Protein AF-A0A969Z4U7-F1 (afdb_monomer_lite)

Secondary structure (DSSP, 8-state):
-HHHHHHHHHHHHHHHHHHHHHHHHHHHHHHHHHHHHTTPPPSS-HHHHHHHHHHHHHHHHHHHHHHHHHHHHHHHH--SHHHHHHHHHHHHHHHHHHHHHHHHHHHHHHHHHHHHHHHHS---

Sequence (124 aa):
MKNKEIKLLNLQMIGNIVFIGTLIVSLILLYNKKLSLLKAKTFLNSKEKDLIYVSNQFIVFILALIFLYINYEKYKDYNNSKEKDLESLNLIASLLIFIATIITLYTASKEVEEGDFILQTPFI

Radius of gyration: 19.29 Å; chains: 1; bounding box: 38×23×65 Å

pLDDT: mean 87.98, std 13.79, range [38.09, 98.19]

Foldseek 3Di:
DVVVLVVLVVLVVVLVVVVVVLVVLVVLLVVQVVCVVVVHDGPDDPVRSLVSQLVSLVSQLVSLVSQLVSLVVQLVVDPDPVSNVVSVVSNVVSVVSNVVSVVSSVVSVVVSVVVVVVVPDDDD

Structure (mmCIF, N/CA/C/O backbone):
data_AF-A0A969Z4U7-F1
#
_entry.id   AF-A0A969Z4U7-F1
#
loop_
_atom_site.group_PDB
_atom_site.id
_atom_site.type_symbol
_atom_site.label_atom_id
_atom_site.label_alt_id
_atom_site.label_comp_id
_atom_site.label_asym_id
_atom_site.label_entity_id
_atom_site.label_seq_id
_atom_site.pdbx_PDB_ins_code
_atom_site.Cartn_x
_atom_site.Cartn_y
_atom_site.Cartn_z
_atom_site.occupancy
_atom_site.B_iso_or_equiv
_atom_site.auth_seq_id
_atom_site.auth_comp_id
_atom_site.auth_asym_id
_atom_site.auth_atom_id
_atom_site.pdbx_PDB_model_num
ATOM 1 N N . MET A 1 1 ? 13.968 -11.096 -23.269 1.00 62.59 1 MET A N 1
ATOM 2 C CA . MET A 1 1 ? 13.132 -9.876 -23.240 1.00 62.59 1 MET A CA 1
ATOM 3 C C . MET A 1 1 ? 11.664 -10.230 -23.003 1.00 62.59 1 MET A C 1
ATOM 5 O O . MET A 1 1 ? 11.236 -10.065 -21.872 1.00 62.59 1 MET A O 1
ATOM 9 N N . LYS A 1 2 ? 10.948 -10.878 -23.940 1.00 72.69 2 LYS A N 1
ATOM 10 C CA . LYS A 1 2 ? 9.518 -11.248 -23.767 1.00 72.69 2 LYS A CA 1
ATOM 11 C C . LYS A 1 2 ? 9.176 -12.023 -22.478 1.00 72.69 2 LYS A C 1
ATOM 13 O O . LYS A 1 2 ? 8.213 -11.700 -21.798 1.00 72.69 2 LYS A O 1
ATOM 18 N N . ASN A 1 3 ? 10.003 -12.993 -22.076 1.00 84.25 3 ASN A N 1
ATOM 19 C CA . ASN A 1 3 ? 9.747 -13.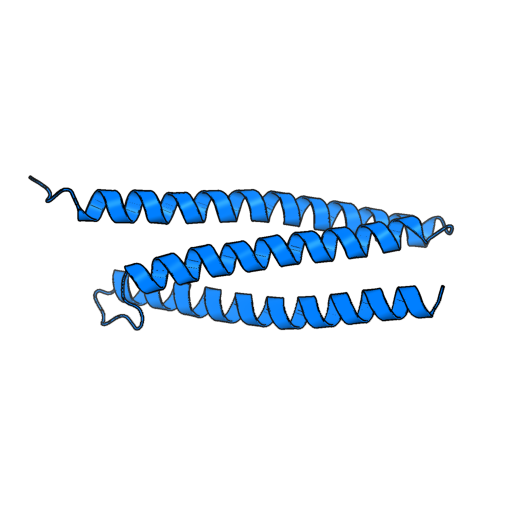776 -20.854 1.00 84.25 3 ASN A CA 1
ATOM 20 C C . ASN A 1 3 ? 9.875 -12.963 -19.553 1.00 84.25 3 ASN A C 1
ATOM 22 O O . ASN A 1 3 ? 9.297 -13.350 -18.542 1.00 84.25 3 ASN A O 1
ATOM 26 N N . LYS A 1 4 ? 10.653 -11.873 -19.549 1.00 88.19 4 LYS A N 1
ATOM 27 C CA . LYS A 1 4 ? 10.804 -10.992 -18.381 1.00 88.19 4 LYS A CA 1
ATOM 28 C C . LYS A 1 4 ? 9.580 -10.089 -18.251 1.00 88.19 4 LYS A C 1
ATOM 30 O O . LYS A 1 4 ? 9.002 -10.000 -17.178 1.00 88.19 4 LYS A O 1
ATOM 35 N N . GLU A 1 5 ? 9.146 -9.513 -19.363 1.00 86.88 5 GLU A N 1
ATOM 36 C CA . GLU A 1 5 ? 7.953 -8.672 -19.441 1.00 86.88 5 GLU A CA 1
ATOM 37 C C . GLU A 1 5 ? 6.690 -9.425 -18.996 1.00 86.88 5 GLU A C 1
ATOM 39 O O . GLU A 1 5 ? 5.972 -8.962 -18.113 1.00 86.88 5 GLU A O 1
ATOM 44 N N . ILE A 1 6 ? 6.487 -10.653 -19.494 1.00 92.12 6 ILE A N 1
ATOM 45 C CA . ILE A 1 6 ? 5.373 -11.517 -19.065 1.00 92.12 6 ILE A CA 1
ATOM 46 C C . ILE A 1 6 ? 5.441 -11.809 -17.558 1.00 92.12 6 ILE A C 1
ATOM 48 O O . ILE A 1 6 ? 4.417 -11.798 -16.880 1.00 92.12 6 ILE A O 1
ATOM 52 N N . LYS A 1 7 ? 6.638 -12.037 -17.000 1.00 94.06 7 LYS A N 1
ATOM 53 C CA . LYS A 1 7 ? 6.802 -12.250 -15.552 1.00 94.06 7 LYS A CA 1
ATOM 54 C C . LYS A 1 7 ? 6.417 -11.013 -14.741 1.00 94.06 7 LYS A C 1
ATOM 56 O O . LYS A 1 7 ? 5.745 -11.163 -13.725 1.00 94.06 7 LYS A O 1
ATOM 61 N N . LEU A 1 8 ? 6.814 -9.819 -15.182 1.00 93.38 8 LEU A N 1
ATOM 62 C CA . LEU A 1 8 ? 6.446 -8.564 -14.520 1.00 93.38 8 LEU A CA 1
ATOM 63 C C . LEU A 1 8 ? 4.933 -8.326 -14.575 1.00 93.38 8 LEU A C 1
ATOM 65 O O . LEU A 1 8 ? 4.346 -7.945 -13.566 1.00 93.38 8 LEU A O 1
ATOM 69 N N . LEU A 1 9 ? 4.293 -8.616 -15.713 1.00 93.81 9 LEU A N 1
ATOM 70 C CA . LEU A 1 9 ? 2.837 -8.538 -15.850 1.00 93.81 9 LEU A CA 1
ATOM 71 C C . LEU A 1 9 ? 2.124 -9.532 -14.929 1.00 93.81 9 LEU A C 1
ATOM 73 O O . LEU A 1 9 ? 1.203 -9.143 -14.217 1.00 93.81 9 LEU A O 1
ATOM 77 N N . ASN A 1 10 ? 2.583 -10.784 -14.863 1.00 96.19 10 ASN A N 1
ATOM 78 C CA . ASN A 1 10 ? 2.016 -11.780 -13.951 1.00 96.19 10 ASN A CA 1
ATOM 79 C C . ASN A 1 10 ? 2.164 -11.358 -12.482 1.00 96.19 10 ASN A C 1
ATOM 81 O O . ASN A 1 10 ? 1.222 -11.497 -11.702 1.00 96.19 10 ASN A O 1
ATOM 85 N N . LEU A 1 11 ? 3.321 -10.805 -12.104 1.00 96.56 11 LEU A N 1
ATOM 86 C CA . LEU A 1 11 ? 3.546 -10.286 -10.755 1.00 96.56 11 LEU A CA 1
ATOM 87 C C . LEU A 1 11 ? 2.615 -9.104 -10.450 1.00 96.56 11 LEU A C 1
ATOM 89 O O . LEU A 1 11 ? 2.037 -9.045 -9.367 1.00 96.56 11 LEU A O 1
ATOM 93 N N . GLN A 1 12 ? 2.411 -8.207 -11.418 1.00 95.88 12 GLN A N 1
ATOM 94 C CA . GLN A 1 12 ? 1.469 -7.095 -11.300 1.00 95.88 12 GLN A CA 1
ATOM 95 C C . GLN A 1 12 ? 0.023 -7.587 -11.142 1.00 95.88 12 GLN A C 1
ATOM 97 O O . GLN A 1 12 ? -0.710 -7.069 -10.304 1.00 95.88 12 GLN A O 1
ATOM 102 N N . MET A 1 13 ? -0.385 -8.609 -11.902 1.00 97.38 13 MET A N 1
ATOM 103 C CA . MET A 1 13 ? -1.715 -9.215 -11.792 1.00 97.38 13 MET A CA 1
ATOM 104 C C . MET A 1 13 ? -1.948 -9.820 -10.407 1.00 97.38 13 MET A C 1
ATOM 106 O O . MET A 1 13 ? -2.971 -9.539 -9.787 1.00 97.38 13 MET A O 1
ATOM 110 N N . ILE A 1 14 ? -0.989 -10.601 -9.899 1.00 97.50 14 ILE A N 1
ATOM 111 C CA . ILE A 1 14 ? -1.060 -11.165 -8.545 1.00 97.50 14 ILE A CA 1
ATOM 112 C C . ILE A 1 14 ? -1.139 -10.034 -7.515 1.00 97.50 14 ILE A C 1
ATOM 114 O O . ILE A 1 14 ? -2.027 -10.052 -6.666 1.00 97.50 14 ILE A O 1
ATOM 118 N N . GLY A 1 15 ? -0.276 -9.019 -7.628 1.00 97.19 15 GLY A N 1
ATOM 119 C CA . GLY A 1 15 ? -0.287 -7.853 -6.745 1.00 97.19 15 GLY A CA 1
ATOM 120 C C . GLY A 1 15 ? -1.641 -7.138 -6.719 1.00 97.19 15 GLY A C 1
ATOM 121 O O . GLY A 1 15 ? -2.141 -6.822 -5.645 1.00 97.19 15 GLY A O 1
ATOM 122 N N . ASN A 1 16 ? -2.286 -6.959 -7.875 1.00 97.38 16 ASN A N 1
ATOM 123 C CA . ASN A 1 16 ? -3.618 -6.354 -7.966 1.00 97.38 16 ASN A CA 1
ATOM 124 C C . ASN A 1 16 ? -4.703 -7.199 -7.282 1.00 97.38 16 ASN A C 1
ATOM 126 O O . ASN A 1 16 ? -5.566 -6.650 -6.601 1.00 97.38 16 ASN A O 1
ATOM 130 N N . ILE A 1 17 ? -4.659 -8.527 -7.428 1.00 98.00 17 ILE A N 1
ATOM 131 C CA . ILE A 1 17 ? -5.599 -9.430 -6.746 1.00 98.00 17 ILE A CA 1
ATOM 132 C C . ILE A 1 17 ? -5.434 -9.317 -5.226 1.00 98.00 17 ILE A C 1
ATOM 134 O O . ILE A 1 17 ? -6.424 -9.171 -4.506 1.00 98.00 17 ILE A O 1
ATOM 138 N N . VAL A 1 18 ? -4.191 -9.326 -4.732 1.00 97.69 18 VAL A N 1
ATOM 139 C CA . VAL A 1 18 ? -3.918 -9.141 -3.300 1.00 97.69 18 VAL A CA 1
ATOM 140 C C . VAL A 1 18 ? -4.367 -7.754 -2.835 1.00 97.69 18 VAL A C 1
ATOM 142 O O . VAL A 1 18 ? -4.994 -7.647 -1.784 1.00 97.69 18 VAL A O 1
ATOM 145 N N . PHE A 1 19 ? -4.135 -6.705 -3.630 1.00 96.31 19 PHE A N 1
ATOM 146 C CA . PHE A 1 19 ? -4.583 -5.348 -3.315 1.00 96.31 19 PHE A CA 1
ATOM 147 C C . PHE A 1 19 ? -6.106 -5.270 -3.144 1.00 96.31 19 PHE A C 1
ATOM 149 O O . PHE A 1 19 ? -6.581 -4.714 -2.156 1.00 96.31 19 PHE A O 1
ATOM 156 N N . ILE A 1 20 ? -6.885 -5.905 -4.025 1.00 98.00 20 ILE A N 1
ATOM 157 C CA . ILE A 1 20 ? -8.346 -6.011 -3.862 1.00 98.00 20 ILE A CA 1
ATOM 158 C C . ILE A 1 20 ? -8.702 -6.684 -2.528 1.00 98.00 20 ILE A C 1
ATOM 160 O O . ILE A 1 20 ? -9.578 -6.199 -1.812 1.00 98.00 20 ILE A O 1
ATOM 164 N N . GLY A 1 21 ? -7.988 -7.746 -2.146 1.00 97.75 21 GLY A N 1
ATOM 165 C CA . GLY A 1 21 ? -8.135 -8.374 -0.829 1.00 97.75 21 GLY A CA 1
ATOM 166 C C . GLY A 1 21 ? -7.899 -7.392 0.325 1.00 97.75 21 GLY A C 1
ATOM 167 O O . GLY A 1 21 ? -8.729 -7.296 1.230 1.00 97.75 21 GLY A O 1
ATOM 168 N N . THR A 1 22 ? -6.824 -6.600 0.267 1.00 96.69 22 THR A N 1
ATOM 169 C CA . THR A 1 22 ? -6.530 -5.581 1.296 1.00 96.69 22 THR A CA 1
ATOM 170 C C . THR A 1 22 ? -7.591 -4.481 1.369 1.00 96.69 22 THR A C 1
ATOM 172 O O . THR A 1 22 ? -7.911 -4.000 2.457 1.00 96.69 22 THR A O 1
ATOM 175 N N . LEU A 1 23 ? -8.196 -4.104 0.236 1.00 96.69 23 LEU A N 1
ATOM 176 C CA . LEU A 1 23 ? -9.303 -3.146 0.206 1.00 96.69 23 LEU A CA 1
ATOM 177 C C . LEU A 1 23 ? -10.536 -3.696 0.927 1.00 96.69 23 LEU A C 1
ATOM 179 O O . LEU A 1 23 ? -11.157 -2.977 1.710 1.00 96.69 23 LEU A O 1
ATOM 183 N N . ILE A 1 24 ? -10.864 -4.973 0.720 1.00 97.81 24 ILE A N 1
ATOM 184 C CA . ILE A 1 24 ? -11.977 -5.633 1.414 1.00 97.81 24 ILE A CA 1
ATOM 185 C C . ILE A 1 24 ? -11.729 -5.650 2.928 1.00 97.81 24 ILE A C 1
ATOM 187 O O . ILE A 1 24 ? -12.613 -5.269 3.695 1.00 97.81 24 ILE A O 1
ATOM 191 N N . VAL A 1 25 ? -10.521 -6.019 3.369 1.00 95.75 25 VAL A N 1
ATOM 192 C CA . VAL A 1 25 ? -10.150 -6.001 4.796 1.00 95.75 25 VAL A CA 1
ATOM 193 C C . VAL A 1 25 ? -10.267 -4.589 5.379 1.00 95.75 25 VAL A C 1
ATOM 195 O O . VAL A 1 25 ? -10.866 -4.412 6.441 1.00 95.75 25 VAL A O 1
ATOM 198 N N . SER A 1 26 ? -9.779 -3.569 4.668 1.00 93.50 26 SER A N 1
ATOM 199 C CA . SER A 1 26 ? -9.914 -2.164 5.075 1.00 93.50 26 SER A CA 1
ATOM 200 C C . SER A 1 26 ? -11.376 -1.742 5.251 1.00 93.50 26 SER A C 1
ATOM 202 O O . SER A 1 26 ? -11.708 -1.069 6.227 1.00 93.50 26 SER A O 1
ATOM 204 N N . LEU A 1 27 ? -12.270 -2.160 4.348 1.00 95.25 27 LEU A N 1
ATOM 205 C CA . LEU A 1 27 ? -13.703 -1.870 4.454 1.00 95.25 27 LEU A CA 1
ATOM 206 C C . LEU A 1 27 ? -14.343 -2.553 5.668 1.00 95.25 27 LEU A C 1
ATOM 208 O O . LEU A 1 27 ? -15.152 -1.932 6.360 1.00 95.25 27 LEU A O 1
ATOM 212 N N . ILE A 1 28 ? -13.959 -3.799 5.964 1.00 94.44 28 ILE A N 1
ATOM 213 C CA . ILE A 1 28 ? -14.432 -4.524 7.152 1.00 94.44 28 ILE A CA 1
ATOM 214 C C . ILE A 1 28 ? -13.985 -3.803 8.430 1.00 94.44 28 ILE A C 1
ATOM 216 O O . ILE A 1 28 ? -14.809 -3.567 9.316 1.00 94.44 28 ILE A O 1
ATOM 220 N N . LEU A 1 29 ? -12.713 -3.399 8.517 1.00 92.38 29 LEU A N 1
ATOM 221 C CA . LEU A 1 29 ? -12.186 -2.641 9.657 1.00 92.38 29 LEU A CA 1
ATOM 222 C C . LEU A 1 29 ? -12.911 -1.301 9.832 1.00 92.38 29 LEU A C 1
ATOM 224 O O . LEU A 1 29 ? -13.296 -0.947 10.949 1.00 92.38 29 LEU A O 1
ATOM 228 N N . LEU A 1 30 ? -13.156 -0.584 8.733 1.00 92.56 30 LEU A N 1
ATOM 229 C CA . LEU A 1 30 ? -13.888 0.681 8.744 1.00 92.56 30 LEU A CA 1
ATOM 230 C C . LEU A 1 30 ? -15.329 0.496 9.237 1.00 92.56 30 LEU A C 1
ATOM 232 O O . LEU A 1 30 ? -15.812 1.271 10.066 1.00 92.56 30 LEU A O 1
ATOM 236 N N . TYR A 1 31 ? -16.009 -0.554 8.777 1.00 93.06 31 TYR A N 1
ATOM 237 C CA . TYR A 1 31 ? -17.356 -0.877 9.236 1.00 93.06 31 TYR A CA 1
ATOM 238 C C . TYR A 1 31 ? -17.378 -1.278 10.717 1.00 93.06 31 TYR A C 1
ATOM 240 O O . TYR A 1 31 ? -18.247 -0.832 11.465 1.00 93.06 31 TYR A O 1
ATOM 248 N N . ASN A 1 32 ? -16.383 -2.040 11.178 1.00 91.25 32 ASN A N 1
ATOM 249 C CA . ASN A 1 32 ? -16.243 -2.388 12.589 1.00 91.25 32 ASN A CA 1
ATOM 250 C C . ASN A 1 32 ? -16.029 -1.138 13.467 1.00 91.25 32 ASN A C 1
ATOM 252 O O . ASN A 1 32 ? -16.677 -1.008 14.505 1.00 91.25 32 ASN A O 1
ATOM 256 N N . LYS A 1 33 ? -15.203 -0.177 13.016 1.00 88.12 33 LYS A N 1
ATOM 257 C CA . LYS A 1 33 ? -15.005 1.130 13.679 1.00 88.12 33 LYS A CA 1
ATOM 258 C C . LYS A 1 33 ? -16.300 1.951 13.719 1.00 88.12 33 LYS A C 1
ATOM 260 O O . LYS A 1 33 ? -16.603 2.589 14.723 1.00 88.12 33 LYS A O 1
ATOM 265 N N . LYS A 1 34 ? -17.122 1.897 12.666 1.00 91.75 34 LYS A N 1
ATOM 266 C CA . LYS A 1 34 ? -18.459 2.512 12.674 1.00 91.75 34 LYS A CA 1
ATOM 267 C C . LYS A 1 34 ? -19.366 1.888 13.742 1.00 91.75 34 LYS A C 1
ATOM 269 O O . LYS A 1 34 ? -20.025 2.624 14.471 1.00 91.75 34 LYS A O 1
ATOM 274 N N . LEU A 1 35 ? -19.398 0.559 13.862 1.00 90.50 35 LEU A N 1
ATOM 275 C CA . LEU A 1 35 ? -20.219 -0.122 14.872 1.00 90.50 35 LEU A CA 1
ATOM 276 C C . LEU A 1 35 ? -19.787 0.215 16.301 1.00 90.50 35 LEU A C 1
ATOM 278 O O . LEU A 1 35 ? -20.654 0.463 17.140 1.00 90.50 35 LEU A O 1
ATOM 282 N N . SER A 1 36 ? -18.478 0.302 16.566 1.00 87.62 36 SER A N 1
ATOM 283 C CA . SER A 1 36 ? -17.985 0.693 17.892 1.00 87.62 36 SER A CA 1
ATOM 284 C C . SER A 1 36 ? -18.421 2.110 18.271 1.00 87.62 36 SER A C 1
ATOM 286 O O . SER A 1 36 ? -18.831 2.337 19.406 1.00 87.62 36 SER A O 1
ATOM 288 N N . LEU A 1 37 ? -18.410 3.054 17.321 1.00 88.75 37 LEU A N 1
ATOM 289 C CA . LEU A 1 37 ? -18.889 4.426 17.548 1.00 88.75 37 LEU A CA 1
ATOM 290 C C . LEU A 1 37 ? -20.400 4.491 17.810 1.00 88.75 37 LEU A C 1
ATOM 292 O O . LEU A 1 37 ? -20.858 5.330 18.581 1.00 88.75 37 LEU A O 1
ATOM 296 N N . LEU A 1 38 ? -21.172 3.580 17.217 1.00 91.50 38 LEU A N 1
ATOM 297 C CA . LEU A 1 38 ? -22.611 3.443 17.456 1.00 91.50 38 LEU A CA 1
ATOM 298 C C . LEU A 1 38 ? -22.945 2.654 18.735 1.00 91.50 38 LEU A C 1
ATOM 300 O O . LEU A 1 38 ? -24.122 2.420 19.002 1.00 91.50 38 LEU A O 1
ATOM 304 N N . LYS A 1 39 ? -21.938 2.226 19.516 1.00 87.19 39 LYS A N 1
ATOM 305 C CA . LYS A 1 39 ? -22.091 1.331 20.682 1.00 87.19 39 LYS A CA 1
ATOM 306 C C . LYS A 1 39 ? -22.841 0.030 20.347 1.00 87.19 39 LYS A C 1
ATOM 308 O O . LYS A 1 39 ? -23.480 -0.569 21.210 1.00 87.19 39 LYS A O 1
ATOM 313 N N . ALA A 1 40 ? -22.771 -0.403 19.089 1.00 87.25 40 ALA A N 1
ATOM 314 C CA . ALA A 1 40 ? -23.339 -1.658 18.621 1.00 87.25 40 ALA A CA 1
ATOM 315 C C . ALA A 1 40 ? -22.332 -2.805 18.797 1.00 87.25 40 ALA A C 1
ATOM 317 O O . ALA A 1 40 ? -21.127 -2.582 18.932 1.00 87.25 40 ALA A O 1
ATOM 318 N N . LYS A 1 41 ? -22.818 -4.052 18.765 1.00 86.88 41 LYS A N 1
ATOM 319 C CA . LYS A 1 41 ? -21.955 -5.239 18.830 1.00 86.88 41 LYS A CA 1
ATOM 320 C C . LYS A 1 41 ? -21.002 -5.263 17.627 1.00 86.88 41 LYS A C 1
ATOM 322 O O . LYS A 1 41 ? -21.460 -5.296 16.486 1.00 86.88 41 LYS A O 1
ATOM 327 N N . THR A 1 42 ? -19.697 -5.256 17.886 1.00 87.12 42 THR A N 1
ATOM 328 C CA . THR A 1 42 ? -18.647 -5.366 16.863 1.00 87.12 42 THR A CA 1
ATOM 329 C C . THR A 1 42 ? -18.431 -6.821 16.444 1.00 87.12 42 THR A C 1
ATOM 331 O O . THR A 1 42 ? -18.755 -7.748 17.190 1.00 87.12 42 THR A O 1
ATOM 334 N N . PHE A 1 43 ? -17.886 -7.029 15.243 1.00 83.50 43 PHE A N 1
ATOM 335 C CA . PHE A 1 43 ? -17.511 -8.367 14.763 1.00 83.50 43 PHE A CA 1
ATOM 336 C C . PHE A 1 43 ? -16.138 -8.792 15.271 1.00 83.50 43 PHE A C 1
ATOM 338 O O . PHE A 1 43 ? -15.913 -9.974 15.495 1.00 83.50 43 PHE A O 1
ATOM 345 N N . LEU A 1 44 ? -15.238 -7.821 15.437 1.00 85.12 44 LEU A N 1
ATOM 346 C CA . LEU A 1 44 ? -13.884 -8.025 15.938 1.00 85.12 44 LEU A CA 1
ATOM 347 C C . LEU A 1 44 ? -13.778 -7.496 17.367 1.00 85.12 44 LEU A C 1
ATOM 349 O O . LEU A 1 44 ? -14.340 -6.435 17.682 1.00 85.12 44 LEU A O 1
ATOM 353 N N . ASN A 1 45 ? -13.031 -8.206 18.214 1.00 84.94 45 ASN A N 1
ATOM 354 C CA . ASN A 1 45 ? -12.578 -7.651 19.488 1.00 84.94 45 ASN A CA 1
ATOM 355 C C . ASN A 1 45 ? -11.416 -6.656 19.263 1.00 84.94 45 ASN A C 1
ATOM 357 O O . ASN A 1 45 ? -10.906 -6.526 18.148 1.00 84.94 45 ASN A O 1
ATOM 361 N N . SER A 1 46 ? -11.026 -5.899 20.296 1.00 80.94 46 SER A N 1
ATOM 362 C CA . SER A 1 46 ? -10.017 -4.835 20.161 1.00 80.94 46 SER A CA 1
ATOM 363 C C . SER A 1 46 ? -8.672 -5.363 19.657 1.00 80.94 46 SER A C 1
ATOM 365 O O . SER A 1 46 ? -8.182 -4.883 18.639 1.00 80.94 46 SER A O 1
ATOM 367 N N . LYS A 1 47 ? -8.147 -6.415 20.296 1.00 82.25 47 LYS A N 1
ATOM 368 C CA . LYS A 1 47 ? -6.844 -7.014 19.968 1.00 82.25 47 LYS A CA 1
ATOM 369 C C . LYS A 1 47 ? -6.791 -7.586 18.551 1.00 82.25 47 LYS A C 1
ATOM 371 O O . LYS A 1 47 ? -5.814 -7.377 17.838 1.00 82.25 47 LYS A O 1
ATOM 376 N N . GLU A 1 48 ? -7.841 -8.285 18.123 1.00 86.62 48 GLU A N 1
ATOM 377 C CA . GLU A 1 48 ? -7.952 -8.810 16.757 1.00 86.62 48 GLU A CA 1
ATOM 378 C C . GLU A 1 48 ? -7.990 -7.681 15.732 1.00 86.62 48 GLU A C 1
ATOM 380 O O . GLU A 1 48 ? -7.277 -7.725 14.734 1.00 86.62 48 GLU A O 1
ATOM 385 N N . LYS A 1 49 ? -8.800 -6.650 15.987 1.00 89.06 49 LYS A N 1
ATOM 386 C CA . LYS A 1 49 ? -8.927 -5.485 15.108 1.00 89.06 49 LYS A CA 1
ATOM 387 C C . LYS A 1 49 ? -7.581 -4.769 14.941 1.00 89.06 49 LYS A C 1
ATOM 389 O O . LYS A 1 49 ? -7.230 -4.434 13.813 1.00 89.06 49 LYS A O 1
ATOM 394 N N . ASP A 1 50 ? -6.833 -4.573 16.024 1.00 89.69 50 ASP A N 1
ATOM 395 C CA . ASP A 1 50 ? -5.526 -3.905 16.004 1.00 89.69 50 ASP A CA 1
ATOM 396 C C . ASP A 1 50 ? -4.475 -4.725 15.237 1.00 89.69 50 ASP A C 1
ATOM 398 O O . ASP A 1 50 ? -3.812 -4.203 14.335 1.00 89.69 50 ASP A O 1
ATOM 402 N N . LEU A 1 51 ? -4.398 -6.036 15.495 1.00 91.44 51 LEU A N 1
ATOM 403 C CA . LEU A 1 51 ? -3.507 -6.938 14.760 1.00 91.44 51 LEU A CA 1
ATOM 404 C C . LEU A 1 51 ? -3.834 -6.975 13.260 1.00 91.44 51 LEU A C 1
ATOM 406 O O . LEU A 1 51 ? -2.928 -6.889 12.427 1.00 91.44 51 LEU A O 1
ATOM 410 N N . ILE A 1 52 ? -5.118 -7.098 12.904 1.00 93.50 52 ILE A N 1
ATOM 411 C CA . ILE A 1 52 ? -5.569 -7.126 11.506 1.00 93.50 52 ILE A CA 1
ATOM 412 C C . ILE A 1 52 ? -5.259 -5.792 10.824 1.00 93.50 52 ILE A C 1
ATOM 414 O O . ILE A 1 52 ? -4.819 -5.790 9.676 1.00 93.50 52 ILE A O 1
ATOM 418 N N . TYR A 1 53 ? -5.443 -4.664 11.513 1.00 93.12 53 TYR A N 1
ATOM 419 C CA . TYR A 1 53 ? -5.163 -3.342 10.960 1.00 93.12 53 TYR A CA 1
ATOM 420 C C . TYR A 1 53 ? -3.683 -3.151 10.617 1.00 93.12 53 TYR A C 1
ATOM 422 O O . TYR A 1 53 ? -3.368 -2.831 9.468 1.00 93.12 53 TYR A O 1
ATOM 430 N N . VAL A 1 54 ? -2.777 -3.423 11.562 1.00 94.62 54 VAL A N 1
ATOM 431 C CA . VAL A 1 54 ? -1.327 -3.311 11.328 1.00 94.62 54 VAL A CA 1
ATOM 432 C C . VAL A 1 54 ? -0.871 -4.301 10.257 1.00 94.62 54 VAL A C 1
ATOM 434 O O . VAL A 1 54 ? -0.135 -3.927 9.344 1.00 94.62 54 VAL A O 1
ATOM 437 N N . SER A 1 55 ? -1.370 -5.540 10.300 1.00 95.25 55 SER A N 1
ATOM 438 C CA . SER A 1 55 ? -1.042 -6.558 9.294 1.00 95.25 55 SER A CA 1
ATOM 439 C C . SER A 1 55 ? -1.496 -6.145 7.893 1.00 95.25 55 SER A C 1
ATOM 441 O O . SER A 1 55 ? -0.751 -6.307 6.929 1.00 95.25 55 SER A O 1
ATOM 443 N N . ASN A 1 56 ? -2.691 -5.562 7.764 1.00 96.12 56 ASN A N 1
ATOM 444 C CA . ASN A 1 56 ? -3.200 -5.082 6.483 1.00 96.12 56 ASN A CA 1
ATOM 445 C C . ASN A 1 56 ? -2.340 -3.935 5.930 1.00 96.12 56 ASN A C 1
ATOM 447 O O . ASN A 1 56 ? -1.991 -3.953 4.753 1.00 96.12 56 ASN A O 1
ATOM 451 N N . GLN A 1 57 ? -1.922 -2.984 6.775 1.00 96.44 57 GLN A N 1
ATOM 452 C CA . GLN A 1 57 ? -0.997 -1.920 6.360 1.00 96.44 57 GLN A CA 1
ATOM 453 C C . GLN A 1 57 ? 0.373 -2.469 5.953 1.00 96.44 57 GLN A C 1
ATOM 455 O O . GLN A 1 57 ? 0.953 -2.014 4.968 1.00 96.44 57 GLN A O 1
ATOM 460 N N . PHE A 1 58 ? 0.867 -3.490 6.655 1.00 97.38 58 PHE A N 1
ATOM 461 C CA . PHE A 1 58 ? 2.116 -4.151 6.297 1.00 97.38 58 PHE A CA 1
ATOM 462 C C . PHE A 1 58 ? 2.027 -4.838 4.925 1.00 97.38 58 PHE A C 1
ATOM 464 O O . PHE A 1 58 ? 2.934 -4.697 4.108 1.00 97.38 58 PHE A O 1
ATOM 471 N N . ILE A 1 59 ? 0.913 -5.513 4.614 1.00 97.62 59 ILE A N 1
ATOM 472 C CA . ILE A 1 59 ? 0.685 -6.101 3.282 1.00 97.62 59 ILE A CA 1
ATOM 473 C C . ILE A 1 59 ? 0.671 -5.009 2.203 1.00 97.62 59 ILE A C 1
ATOM 475 O O . ILE A 1 59 ? 1.306 -5.173 1.161 1.00 97.62 59 ILE A O 1
ATOM 479 N N . VAL A 1 60 ? -0.006 -3.884 2.448 1.00 97.69 60 VAL A N 1
ATOM 480 C CA . VAL A 1 60 ? -0.050 -2.754 1.505 1.00 97.69 60 VAL A CA 1
ATOM 481 C C . VAL A 1 60 ? 1.349 -2.161 1.272 1.00 97.69 60 VAL A C 1
ATOM 483 O O . VAL A 1 60 ? 1.699 -1.869 0.129 1.00 97.69 60 VAL A O 1
ATOM 486 N N . PHE A 1 61 ? 2.188 -2.066 2.308 1.00 98.00 61 PHE A N 1
ATOM 487 C CA . PHE A 1 61 ? 3.597 -1.676 2.180 1.00 98.00 61 PHE A CA 1
ATOM 488 C C . PHE A 1 61 ? 4.398 -2.639 1.283 1.00 98.00 61 PHE A C 1
ATOM 490 O O . PHE A 1 61 ? 5.112 -2.199 0.378 1.00 98.00 61 PHE A O 1
ATOM 497 N N . ILE A 1 62 ? 4.235 -3.955 1.464 1.00 98.00 62 ILE A N 1
ATOM 498 C CA . ILE A 1 62 ? 4.873 -4.957 0.595 1.00 98.00 62 ILE A CA 1
ATOM 499 C C . ILE A 1 62 ? 4.389 -4.829 -0.857 1.00 98.00 62 ILE A C 1
ATOM 501 O O . ILE A 1 62 ? 5.197 -4.909 -1.783 1.00 98.00 62 ILE A O 1
ATOM 505 N N . LEU A 1 63 ? 3.097 -4.575 -1.084 1.00 97.94 63 LEU A N 1
ATOM 506 C CA . LEU A 1 63 ? 2.562 -4.340 -2.429 1.00 97.94 63 LEU A CA 1
ATOM 507 C C . LEU A 1 63 ? 3.160 -3.091 -3.082 1.00 97.94 63 LEU A C 1
ATOM 509 O O . LEU A 1 63 ? 3.512 -3.133 -4.262 1.00 97.94 63 LEU A O 1
ATOM 513 N N . ALA A 1 64 ? 3.334 -2.006 -2.326 1.00 98.06 64 ALA A N 1
ATOM 514 C CA . ALA A 1 64 ? 3.970 -0.796 -2.832 1.00 98.06 64 ALA A CA 1
ATOM 515 C C . ALA A 1 64 ? 5.428 -1.043 -3.251 1.00 98.06 64 ALA A C 1
ATOM 517 O O . ALA A 1 64 ? 5.836 -0.583 -4.318 1.00 98.06 64 ALA A O 1
ATOM 518 N N . LEU A 1 65 ? 6.188 -1.832 -2.480 1.00 97.94 65 LEU A N 1
ATOM 519 C CA . LEU A 1 65 ? 7.534 -2.276 -2.868 1.00 97.94 65 LEU A CA 1
ATOM 520 C C . LEU A 1 65 ? 7.528 -3.094 -4.163 1.00 97.94 65 LEU A C 1
ATOM 522 O O . LEU A 1 65 ? 8.358 -2.863 -5.042 1.00 97.94 65 LEU A O 1
ATOM 526 N N . ILE A 1 66 ? 6.589 -4.034 -4.301 1.00 97.69 66 ILE A N 1
ATOM 527 C CA . ILE A 1 66 ? 6.461 -4.869 -5.503 1.00 97.69 66 ILE A CA 1
ATOM 528 C C 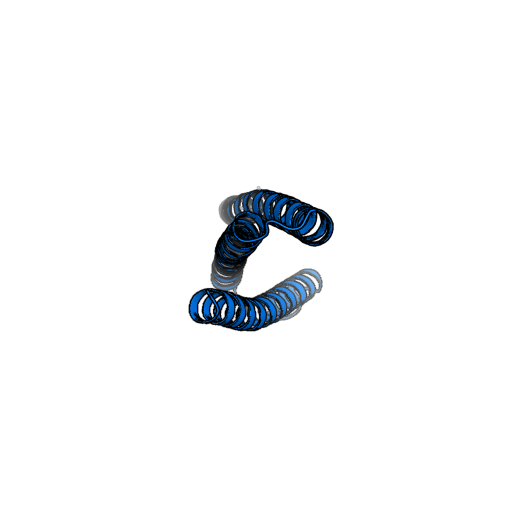. ILE A 1 66 ? 6.154 -4.004 -6.732 1.00 97.69 66 ILE A C 1
ATOM 530 O O . ILE A 1 66 ? 6.790 -4.171 -7.773 1.00 97.69 66 ILE A O 1
ATOM 534 N N . PHE A 1 67 ? 5.215 -3.061 -6.627 1.00 97.19 67 PHE A N 1
ATOM 535 C CA . PHE A 1 67 ? 4.879 -2.165 -7.736 1.00 97.19 67 PHE A CA 1
ATOM 536 C C . PHE A 1 67 ? 6.014 -1.204 -8.080 1.00 97.19 67 PHE A C 1
ATOM 538 O O . PHE A 1 67 ? 6.276 -0.985 -9.262 1.00 97.19 67 PHE A O 1
ATOM 545 N N . LEU A 1 68 ? 6.739 -0.701 -7.079 1.00 97.75 68 LEU A N 1
ATOM 546 C CA . LEU A 1 68 ? 7.940 0.100 -7.297 1.00 97.75 68 LEU A CA 1
ATOM 547 C C . LEU A 1 68 ? 9.011 -0.694 -8.058 1.00 97.75 68 LEU A C 1
ATOM 549 O O . LEU A 1 68 ? 9.570 -0.191 -9.031 1.00 97.75 68 LEU A O 1
ATOM 553 N N . TYR A 1 69 ? 9.248 -1.951 -7.671 1.00 96.62 69 TYR A N 1
ATOM 554 C CA . TYR A 1 69 ? 10.168 -2.845 -8.376 1.00 96.62 69 TYR A CA 1
ATOM 555 C C . TYR A 1 69 ? 9.746 -3.083 -9.834 1.00 96.62 69 TYR A C 1
ATOM 557 O O . TYR A 1 69 ? 10.566 -2.948 -10.742 1.00 96.62 69 TYR A O 1
ATOM 565 N N . ILE A 1 70 ? 8.467 -3.388 -10.076 1.00 95.38 70 ILE A N 1
ATOM 566 C CA . ILE A 1 70 ? 7.944 -3.609 -11.432 1.00 95.38 70 ILE A CA 1
ATOM 567 C C . ILE A 1 70 ? 8.141 -2.364 -12.301 1.00 95.38 70 ILE A C 1
ATOM 569 O O . ILE A 1 70 ? 8.627 -2.479 -13.427 1.00 95.38 70 ILE A O 1
ATOM 573 N N . ASN A 1 71 ? 7.788 -1.184 -11.789 1.00 95.19 71 ASN A N 1
ATOM 574 C CA . ASN A 1 71 ? 7.895 0.065 -12.542 1.00 95.19 71 ASN A CA 1
ATOM 575 C C . ASN A 1 71 ? 9.356 0.464 -12.785 1.00 95.19 71 ASN A C 1
ATOM 577 O O . ASN A 1 71 ? 9.675 0.981 -13.853 1.00 95.19 71 ASN A O 1
ATOM 581 N N . TYR A 1 72 ? 10.260 0.167 -11.848 1.00 95.06 72 TYR A N 1
ATOM 582 C CA . TYR A 1 72 ? 11.696 0.363 -12.046 1.00 95.06 72 TYR A CA 1
ATOM 583 C C . TYR A 1 72 ? 12.248 -0.521 -13.171 1.00 95.06 72 TYR A C 1
ATOM 585 O O . TYR A 1 72 ? 12.953 -0.032 -14.057 1.00 95.06 72 TYR A O 1
ATOM 593 N N . GLU A 1 73 ? 11.902 -1.811 -13.173 1.00 93.38 73 GLU A N 1
ATOM 594 C CA . GLU A 1 73 ? 12.342 -2.734 -14.222 1.00 93.38 73 GLU A CA 1
ATOM 595 C C . GLU A 1 73 ? 11.777 -2.351 -15.595 1.00 93.38 73 GLU A C 1
ATOM 597 O O . GLU A 1 73 ? 12.510 -2.413 -16.581 1.00 93.38 73 GLU A O 1
ATOM 602 N N . LYS A 1 74 ? 10.518 -1.893 -15.661 1.00 90.56 74 LYS A N 1
ATOM 603 C CA . LYS A 1 74 ? 9.929 -1.350 -16.895 1.00 90.56 74 LYS A CA 1
ATOM 604 C C . LYS A 1 74 ? 10.687 -0.112 -17.368 1.00 90.56 74 LYS A C 1
ATOM 606 O O . LYS A 1 74 ? 11.170 -0.106 -18.494 1.00 90.56 74 LYS A O 1
ATOM 611 N N . TYR A 1 75 ? 10.878 0.888 -16.506 1.00 91.12 75 TYR A N 1
ATOM 612 C CA . TYR A 1 75 ? 11.614 2.114 -16.838 1.00 91.12 75 TYR A CA 1
ATOM 613 C C . TYR A 1 75 ? 13.022 1.839 -17.395 1.00 91.12 75 TYR A C 1
ATOM 615 O O . TYR A 1 75 ? 13.467 2.511 -18.327 1.00 91.12 75 TYR A O 1
ATOM 623 N N . LYS A 1 76 ? 13.719 0.837 -16.847 1.00 89.38 76 LYS A N 1
ATOM 624 C CA . LYS A 1 76 ? 15.060 0.439 -17.291 1.00 89.38 76 LYS A CA 1
ATOM 625 C C . LYS A 1 76 ? 15.081 -0.178 -18.694 1.00 89.38 76 LYS A C 1
ATOM 627 O O . LYS A 1 76 ? 16.065 0.008 -19.407 1.00 89.38 76 LYS A O 1
ATOM 632 N N . ASP A 1 77 ? 14.046 -0.927 -19.068 1.00 84.56 77 ASP A N 1
ATOM 633 C CA . ASP A 1 77 ? 14.031 -1.717 -20.303 1.00 84.56 77 ASP A CA 1
ATOM 634 C C . ASP A 1 77 ? 13.627 -0.894 -21.554 1.00 84.56 77 ASP A C 1
ATOM 636 O O . ASP A 1 77 ? 13.865 -1.346 -22.677 1.00 84.56 77 ASP A O 1
ATOM 640 N N . TYR A 1 78 ? 13.078 0.322 -21.401 1.00 78.38 78 TYR A N 1
ATOM 641 C CA . TYR A 1 78 ? 12.670 1.173 -22.530 1.00 78.38 78 TYR A CA 1
ATOM 642 C C . TYR A 1 78 ? 13.763 2.138 -23.014 1.00 78.38 78 TYR A C 1
ATOM 644 O O . TYR A 1 78 ? 14.286 2.972 -22.272 1.00 78.38 78 TYR A O 1
ATOM 652 N N . ASN A 1 79 ? 14.029 2.084 -24.324 1.00 69.06 79 ASN A N 1
ATOM 653 C CA . ASN A 1 79 ? 14.969 2.970 -25.024 1.00 69.06 79 ASN A CA 1
ATOM 654 C C . ASN A 1 79 ? 14.279 4.045 -25.888 1.00 69.06 79 ASN A C 1
ATOM 656 O O . ASN A 1 79 ? 14.941 4.979 -26.336 1.00 69.06 79 ASN A O 1
ATOM 660 N N . ASN A 1 80 ? 12.969 3.931 -26.130 1.00 76.69 80 ASN A N 1
ATOM 661 C CA . ASN A 1 80 ? 12.183 4.924 -26.866 1.00 76.69 80 ASN A CA 1
ATOM 662 C C . ASN A 1 80 ? 11.795 6.087 -25.937 1.00 76.69 80 ASN A C 1
ATOM 664 O O . ASN A 1 80 ? 11.300 5.848 -24.838 1.00 76.69 80 ASN A O 1
ATOM 668 N N . SER A 1 81 ? 11.985 7.334 -26.378 1.00 71.44 81 SER A N 1
ATOM 669 C CA . SER A 1 81 ? 11.748 8.533 -25.562 1.00 71.44 81 SER A CA 1
ATOM 670 C C . SER A 1 81 ? 10.312 8.629 -25.040 1.00 71.44 81 SER A C 1
ATOM 672 O O . SER A 1 81 ? 10.118 8.865 -23.855 1.00 71.44 81 SER A O 1
ATOM 674 N N . LYS A 1 82 ? 9.303 8.353 -25.877 1.00 78.06 82 LYS A N 1
ATOM 675 C CA . LYS A 1 82 ? 7.889 8.476 -25.470 1.00 78.06 82 LYS A CA 1
ATOM 676 C C . LYS A 1 82 ? 7.453 7.436 -24.436 1.00 78.06 82 LYS A C 1
ATOM 678 O O . LYS A 1 82 ? 6.724 7.757 -23.505 1.00 78.06 82 LYS A O 1
ATOM 683 N N . GLU A 1 83 ? 7.870 6.186 -24.611 1.00 80.19 83 GLU A N 1
ATOM 684 C CA . GLU A 1 83 ? 7.528 5.097 -23.682 1.00 80.19 83 GLU A CA 1
ATOM 685 C C . GLU A 1 83 ? 8.276 5.261 -22.358 1.00 80.19 83 GLU A C 1
ATOM 687 O O . GLU A 1 83 ? 7.714 5.052 -21.285 1.00 80.19 83 GLU A O 1
ATOM 692 N N . LYS A 1 84 ? 9.522 5.735 -22.428 1.00 84.50 84 LYS A N 1
ATOM 693 C CA . LYS A 1 84 ? 10.331 6.034 -21.252 1.00 84.50 84 LYS A CA 1
ATOM 694 C C . LYS A 1 84 ? 9.740 7.161 -20.402 1.00 84.50 84 LYS A C 1
ATOM 696 O O . LYS A 1 84 ? 9.773 7.051 -19.178 1.00 84.50 84 LYS A O 1
ATOM 701 N N . ASP A 1 85 ? 9.165 8.193 -21.020 1.00 87.88 85 ASP A N 1
ATOM 702 C CA . ASP A 1 85 ? 8.491 9.277 -20.295 1.00 87.88 85 ASP A CA 1
ATOM 703 C C . ASP A 1 85 ? 7.293 8.753 -19.487 1.00 87.88 85 ASP A C 1
ATOM 705 O O . ASP A 1 85 ? 7.171 9.050 -18.297 1.00 87.88 85 ASP A O 1
ATOM 709 N N . LEU A 1 86 ? 6.447 7.907 -20.087 1.00 88.81 86 LEU A N 1
ATOM 710 C CA . LEU A 1 86 ? 5.307 7.300 -19.388 1.00 88.81 86 LEU A CA 1
ATOM 711 C C . LEU A 1 86 ? 5.753 6.407 -18.224 1.00 88.81 86 LEU A C 1
ATOM 713 O O . LEU A 1 86 ? 5.209 6.505 -17.124 1.00 88.81 86 LEU A O 1
ATOM 717 N N . GLU A 1 87 ? 6.773 5.573 -18.430 1.00 90.12 87 GLU A N 1
ATOM 718 C CA . GLU A 1 87 ? 7.272 4.709 -17.357 1.00 90.12 87 GLU A CA 1
ATOM 719 C C . GLU A 1 87 ? 7.994 5.490 -16.254 1.00 90.12 87 GLU A C 1
ATOM 721 O O . GLU A 1 87 ? 7.948 5.095 -15.089 1.00 90.12 87 GLU A O 1
ATOM 726 N N . SER A 1 88 ? 8.596 6.640 -16.574 1.00 91.44 88 SER A N 1
ATOM 727 C CA . SER A 1 88 ? 9.158 7.536 -15.560 1.00 91.44 88 SER A CA 1
ATOM 728 C C . SER A 1 88 ? 8.075 8.091 -14.625 1.00 91.44 88 SER A C 1
ATOM 730 O O . SER A 1 88 ? 8.265 8.117 -13.408 1.00 91.44 88 SER A O 1
ATOM 732 N N . LEU A 1 89 ? 6.903 8.444 -15.167 1.00 94.12 89 LEU A N 1
ATOM 733 C CA . LEU A 1 89 ? 5.755 8.887 -14.375 1.00 94.12 89 LEU A CA 1
ATOM 734 C C . LEU A 1 89 ? 5.211 7.753 -13.503 1.00 94.12 89 LEU A C 1
ATOM 736 O O . LEU A 1 89 ? 4.937 7.974 -12.324 1.00 94.12 89 LEU A O 1
ATOM 740 N N . ASN A 1 90 ? 5.116 6.533 -14.041 1.00 94.25 90 ASN A N 1
ATOM 741 C CA . ASN A 1 90 ? 4.711 5.355 -13.269 1.00 94.25 90 ASN A CA 1
ATOM 742 C C . ASN A 1 90 ? 5.682 5.069 -12.116 1.00 94.25 90 ASN A C 1
ATOM 744 O O . ASN A 1 90 ? 5.248 4.754 -11.006 1.00 94.25 90 ASN A O 1
ATOM 748 N N . LEU A 1 91 ? 6.990 5.208 -12.357 1.00 96.19 91 LEU A N 1
ATOM 749 C CA . LEU A 1 91 ? 8.018 5.042 -11.335 1.00 96.19 91 LEU A CA 1
ATOM 750 C C . LEU A 1 91 ? 7.860 6.078 -10.213 1.00 96.19 91 LEU A C 1
ATOM 752 O O . LEU A 1 91 ? 7.819 5.703 -9.038 1.00 96.19 91 LEU A O 1
ATOM 756 N N . ILE A 1 92 ? 7.694 7.358 -10.566 1.00 96.75 92 ILE A N 1
ATOM 757 C CA . ILE A 1 92 ? 7.441 8.441 -9.603 1.00 96.75 92 ILE A CA 1
ATOM 758 C C . ILE A 1 92 ? 6.156 8.169 -8.813 1.00 96.75 92 ILE A C 1
ATOM 760 O O . ILE A 1 92 ? 6.162 8.256 -7.587 1.00 96.75 92 ILE A O 1
ATOM 764 N N . ALA A 1 93 ? 5.071 7.778 -9.484 1.00 96.94 93 ALA A N 1
ATOM 765 C CA . ALA A 1 93 ? 3.810 7.445 -8.828 1.00 96.94 93 ALA A CA 1
ATOM 766 C C . ALA A 1 93 ? 3.981 6.295 -7.822 1.00 96.94 93 ALA A C 1
ATOM 768 O O . ALA A 1 93 ? 3.534 6.406 -6.681 1.00 96.94 93 ALA A O 1
ATOM 769 N N . SER A 1 94 ? 4.687 5.221 -8.192 1.00 97.06 94 SER A N 1
ATOM 770 C CA . SER A 1 94 ? 4.967 4.122 -7.259 1.00 97.06 94 SER A CA 1
ATOM 771 C C . SER A 1 94 ? 5.868 4.527 -6.094 1.00 97.06 94 SER A C 1
ATOM 773 O O . SER A 1 94 ? 5.686 4.014 -4.993 1.00 97.06 94 SER A O 1
ATOM 775 N N . LEU A 1 95 ? 6.794 5.469 -6.295 1.00 97.88 95 LEU A N 1
ATOM 776 C CA . LEU A 1 95 ? 7.622 6.002 -5.214 1.00 97.88 95 LEU A CA 1
ATOM 777 C C . LEU A 1 95 ? 6.778 6.805 -4.216 1.00 97.88 95 LEU A C 1
ATOM 779 O O . LEU A 1 95 ? 6.933 6.639 -3.008 1.00 97.88 95 LEU A O 1
ATOM 783 N N . LEU A 1 96 ? 5.852 7.632 -4.709 1.00 98.12 96 LEU A N 1
ATOM 784 C CA . LEU A 1 96 ? 4.911 8.371 -3.863 1.00 98.12 96 LEU A CA 1
ATOM 785 C C . LEU A 1 96 ? 4.014 7.423 -3.062 1.00 98.12 96 LEU A C 1
ATOM 787 O O . LEU A 1 96 ? 3.837 7.621 -1.862 1.00 98.12 96 LEU A O 1
ATOM 791 N N . ILE A 1 97 ? 3.498 6.369 -3.702 1.00 97.56 97 ILE A N 1
ATOM 792 C CA . ILE A 1 97 ? 2.713 5.331 -3.024 1.00 97.56 97 ILE A CA 1
ATOM 793 C C . ILE A 1 97 ? 3.562 4.651 -1.948 1.00 97.56 97 ILE A C 1
ATOM 795 O O . ILE A 1 97 ? 3.116 4.533 -0.813 1.00 97.56 97 ILE A O 1
ATOM 799 N N . PHE A 1 98 ? 4.798 4.263 -2.259 1.00 98.19 98 PHE A N 1
ATOM 800 C CA . PHE A 1 98 ? 5.701 3.645 -1.291 1.00 98.19 98 PHE A CA 1
ATOM 801 C C . PHE A 1 98 ? 5.922 4.528 -0.053 1.00 98.19 98 PHE A C 1
ATOM 803 O O . PHE A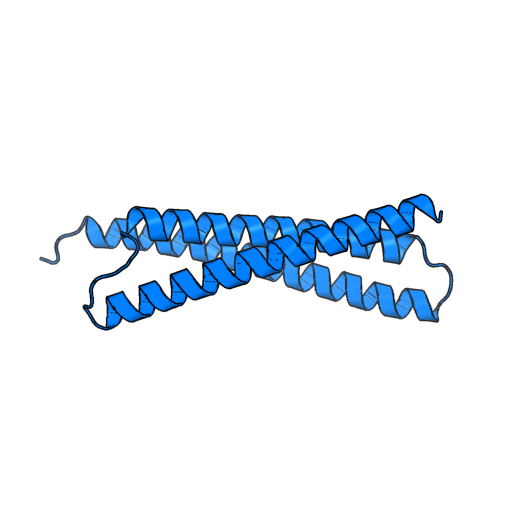 1 98 ? 5.728 4.063 1.072 1.00 98.19 98 PHE A O 1
ATOM 810 N N . ILE A 1 99 ? 6.215 5.818 -0.244 1.00 98.00 99 ILE A N 1
ATOM 811 C CA . ILE A 1 99 ? 6.347 6.782 0.861 1.00 98.00 99 ILE A CA 1
ATOM 812 C C . ILE A 1 99 ? 5.044 6.872 1.665 1.00 98.00 99 ILE A C 1
ATOM 814 O O . ILE A 1 99 ? 5.079 6.806 2.894 1.00 98.00 99 ILE A O 1
ATOM 818 N N . ALA A 1 100 ? 3.893 6.964 0.994 1.00 97.25 100 ALA A N 1
ATOM 819 C CA . ALA A 1 100 ? 2.596 6.999 1.663 1.00 97.25 100 ALA A CA 1
ATOM 820 C C . ALA A 1 100 ? 2.369 5.749 2.528 1.00 97.25 100 ALA A C 1
ATOM 822 O O . ALA A 1 100 ? 1.933 5.876 3.668 1.00 97.25 100 ALA A O 1
ATOM 823 N N . THR A 1 101 ? 2.731 4.558 2.040 1.00 97.31 101 THR A N 1
ATOM 824 C CA . THR A 1 101 ? 2.564 3.312 2.806 1.00 97.31 101 THR A CA 1
ATOM 825 C C . THR A 1 101 ? 3.477 3.205 4.025 1.00 97.31 101 THR A C 1
ATOM 827 O O . THR A 1 101 ? 3.083 2.612 5.024 1.00 97.31 101 THR A O 1
ATOM 830 N N . ILE A 1 102 ? 4.671 3.809 3.993 1.00 97.62 102 ILE A N 1
ATOM 831 C CA . ILE A 1 102 ? 5.530 3.912 5.184 1.00 97.62 102 ILE A CA 1
ATOM 832 C C . ILE A 1 102 ? 4.836 4.764 6.248 1.00 97.62 102 ILE A C 1
ATOM 834 O O . ILE A 1 102 ? 4.788 4.381 7.417 1.00 97.62 102 ILE A O 1
ATOM 838 N N . ILE A 1 103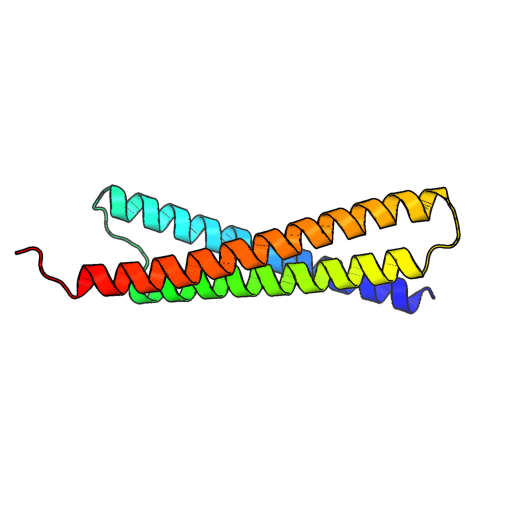 ? 4.278 5.907 5.837 1.00 97.12 103 ILE A N 1
ATOM 839 C CA . ILE A 1 103 ? 3.566 6.816 6.739 1.00 97.12 103 ILE A CA 1
ATOM 840 C C . ILE A 1 103 ? 2.350 6.105 7.340 1.00 97.12 103 ILE A C 1
ATOM 842 O O . ILE A 1 103 ? 2.194 6.114 8.560 1.00 97.12 103 ILE A O 1
ATOM 846 N N . THR A 1 104 ? 1.519 5.448 6.522 1.00 94.31 104 THR A N 1
ATOM 847 C CA . THR A 1 104 ? 0.309 4.775 7.021 1.00 94.31 104 THR A CA 1
ATOM 848 C C . THR A 1 104 ? 0.633 3.599 7.936 1.00 94.31 104 THR A C 1
ATOM 850 O O . THR A 1 104 ? -0.037 3.424 8.954 1.00 94.31 104 THR A O 1
ATOM 853 N N . LEU A 1 105 ? 1.681 2.828 7.632 1.00 94.94 105 LEU A N 1
ATOM 854 C CA . LEU A 1 105 ? 2.153 1.750 8.498 1.00 94.94 105 LEU A CA 1
ATOM 855 C C . LEU A 1 105 ? 2.638 2.286 9.851 1.00 94.94 105 LEU A C 1
ATOM 857 O O . LEU A 1 105 ? 2.258 1.748 10.887 1.00 94.94 105 LEU A O 1
ATOM 861 N N . TYR A 1 106 ? 3.414 3.375 9.857 1.00 94.50 106 TYR A N 1
ATOM 862 C CA . TYR A 1 106 ? 3.849 4.023 11.095 1.00 94.50 106 TYR A CA 1
ATOM 863 C C . TYR A 1 106 ? 2.662 4.511 11.933 1.00 94.50 106 TYR A C 1
ATOM 865 O O . TYR A 1 106 ? 2.587 4.219 13.128 1.00 94.50 106 TYR A O 1
ATOM 873 N N . THR A 1 107 ? 1.705 5.209 11.311 1.00 92.56 107 THR A N 1
ATOM 874 C CA . THR A 1 107 ? 0.511 5.688 12.020 1.00 92.56 107 THR A CA 1
ATOM 875 C C . THR A 1 107 ? -0.337 4.541 12.553 1.00 92.56 107 THR A C 1
ATOM 877 O O . THR A 1 107 ? -0.886 4.658 13.642 1.00 92.56 107 THR A O 1
ATOM 880 N N . ALA A 1 108 ? -0.409 3.419 11.832 1.00 91.19 108 ALA A N 1
ATOM 881 C CA . ALA A 1 108 ? -1.161 2.257 12.280 1.00 91.19 108 ALA A CA 1
ATOM 882 C C . ALA A 1 108 ? -0.533 1.605 13.512 1.00 91.19 108 ALA A C 1
ATOM 884 O O . ALA A 1 108 ? -1.244 1.307 14.466 1.00 91.19 108 ALA A O 1
ATOM 885 N N . SER A 1 109 ? 0.793 1.449 13.532 1.00 91.94 109 SER A N 1
ATOM 886 C CA . SER A 1 109 ? 1.502 0.952 14.714 1.00 91.94 109 SER A CA 1
ATOM 887 C C . SER A 1 109 ? 1.317 1.878 15.919 1.00 91.94 109 SER A C 1
ATOM 889 O O . SER A 1 109 ? 1.095 1.402 17.029 1.00 91.94 109 SER A O 1
ATOM 891 N N . LYS A 1 110 ? 1.339 3.201 15.702 1.00 89.94 110 LYS A N 1
ATOM 892 C CA . LYS A 1 110 ? 1.114 4.187 16.768 1.00 89.94 110 LYS A CA 1
ATOM 893 C C . LYS A 1 110 ? -0.316 4.183 17.313 1.00 89.94 110 LYS A C 1
ATOM 895 O O . LYS A 1 110 ? -0.483 4.230 18.525 1.00 89.94 110 LYS A O 1
ATOM 900 N N . GLU A 1 111 ? -1.331 4.066 16.453 1.00 84.88 111 GLU A N 1
ATOM 901 C CA . GLU A 1 111 ? -2.743 3.986 16.875 1.00 84.88 111 GLU A CA 1
ATOM 902 C C . GLU A 1 111 ? -2.989 2.773 17.793 1.00 84.88 111 GLU A C 1
ATOM 904 O O . GLU A 1 111 ? -3.759 2.869 18.748 1.00 84.88 111 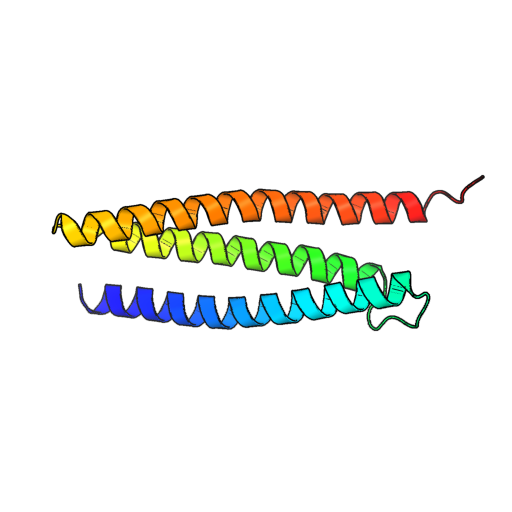GLU A O 1
ATOM 909 N N . VAL A 1 112 ? -2.299 1.653 17.546 1.00 84.00 112 VAL A N 1
ATOM 910 C CA . VAL A 1 112 ? -2.373 0.459 18.404 1.00 84.00 112 VAL A CA 1
ATOM 911 C C . VAL A 1 112 ? -1.671 0.675 19.749 1.00 84.00 112 VAL A C 1
ATOM 913 O O . VAL A 1 112 ? -2.255 0.362 20.785 1.00 84.00 112 VAL A O 1
ATOM 916 N N . GLU A 1 113 ? -0.465 1.256 19.758 1.00 77.06 113 GLU A N 1
ATOM 917 C CA . GLU A 1 113 ? 0.259 1.580 21.002 1.00 77.06 113 GLU A CA 1
ATOM 918 C C . GLU A 1 113 ? -0.551 2.518 21.918 1.00 77.06 113 GLU A C 1
ATOM 920 O O . GLU A 1 113 ? -0.646 2.288 23.126 1.00 77.06 113 GLU A O 1
ATOM 925 N N . GLU A 1 114 ? -1.168 3.561 21.355 1.00 71.44 114 GLU A N 1
ATOM 926 C CA . GLU A 1 114 ? -1.989 4.515 22.112 1.00 71.44 114 GLU A CA 1
ATOM 927 C C . GLU A 1 114 ? -3.316 3.904 22.587 1.00 71.44 114 GLU A C 1
ATOM 929 O O . GLU A 1 114 ? -3.759 4.176 23.706 1.00 71.44 114 GLU A O 1
ATOM 934 N N . GLY A 1 115 ? -3.941 3.044 21.774 1.00 63.06 115 GLY A N 1
ATOM 935 C CA . GLY A 1 115 ? -5.154 2.315 22.150 1.00 63.06 115 GLY A CA 1
ATOM 936 C C . GLY A 1 115 ? -4.944 1.392 23.354 1.00 63.06 115 GLY A C 1
ATOM 937 O O . GLY A 1 115 ? -5.781 1.365 24.260 1.00 63.06 115 GLY A O 1
ATOM 938 N N . ASP A 1 116 ? -3.807 0.695 23.406 1.00 57.97 116 ASP A N 1
ATOM 939 C CA . ASP A 1 116 ? -3.426 -0.143 24.548 1.00 57.97 116 ASP A CA 1
ATOM 940 C C . ASP A 1 116 ? -3.087 0.688 25.799 1.00 57.97 116 ASP A C 1
ATOM 942 O O . ASP A 1 116 ? -3.398 0.264 26.915 1.00 57.97 116 ASP A O 1
ATOM 946 N N . PHE A 1 117 ? -2.509 1.885 25.637 1.00 47.78 117 PHE A N 1
ATOM 947 C CA . PHE A 1 117 ? -2.211 2.792 26.752 1.00 47.78 117 PHE A CA 1
ATOM 948 C C . PHE A 1 117 ? -3.487 3.333 27.424 1.00 47.78 117 PHE A C 1
ATOM 950 O O . PHE A 1 117 ? -3.608 3.283 28.648 1.00 47.78 117 PHE A O 1
ATOM 957 N N . ILE A 1 118 ? -4.480 3.776 26.640 1.00 52.75 118 ILE A N 1
ATOM 958 C CA . ILE A 1 118 ? -5.749 4.324 27.161 1.00 52.75 118 ILE A CA 1
ATOM 959 C C . ILE A 1 118 ? -6.572 3.259 27.909 1.00 52.75 118 ILE A C 1
ATOM 961 O O . ILE A 1 118 ? -7.276 3.581 28.865 1.00 52.75 118 ILE A O 1
ATOM 965 N N . LEU A 1 119 ? -6.481 1.984 27.514 1.00 52.00 119 LEU A N 1
ATOM 966 C CA . LEU A 1 119 ? -7.197 0.882 28.172 1.00 52.00 119 LEU A CA 1
ATOM 967 C C . LEU A 1 119 ? -6.578 0.453 29.517 1.00 52.00 119 LEU A C 1
ATOM 969 O O . LEU A 1 119 ? -7.247 -0.240 30.285 1.00 52.00 119 LEU A O 1
ATOM 973 N N . GLN A 1 120 ? -5.332 0.839 29.812 1.00 44.00 120 GLN A N 1
ATOM 974 C CA . GLN A 1 120 ? -4.642 0.493 31.065 1.00 44.00 120 GLN A CA 1
ATOM 975 C C . GLN A 1 120 ? -4.765 1.564 32.155 1.00 44.00 120 GLN A C 1
ATOM 977 O O . GLN A 1 120 ? -4.610 1.250 33.334 1.00 44.00 120 GLN A O 1
ATOM 982 N N . THR A 1 121 ? -5.076 2.809 31.799 1.00 40.69 121 THR A N 1
ATOM 983 C CA . THR A 1 121 ? -5.369 3.867 32.771 1.00 40.69 121 THR A CA 1
ATOM 984 C C . THR A 1 121 ? -6.878 3.954 32.995 1.00 40.69 121 THR A C 1
ATOM 986 O O . THR A 1 121 ? -7.576 4.493 32.130 1.00 40.69 121 THR A O 1
ATOM 989 N N . PRO A 1 122 ? -7.431 3.459 34.121 1.00 38.09 122 PRO A N 1
ATOM 990 C CA . PRO A 1 122 ? -8.795 3.816 34.464 1.00 38.09 122 PRO A CA 1
ATOM 991 C C . PRO A 1 122 ? -8.797 5.329 34.676 1.00 38.09 122 PRO A C 1
ATOM 993 O O . PRO A 1 122 ? -7.972 5.853 35.425 1.00 38.09 122 PRO A O 1
ATOM 996 N N . PHE A 1 123 ? -9.673 6.031 33.962 1.00 45.53 123 PHE A N 1
ATOM 997 C CA . PHE A 1 123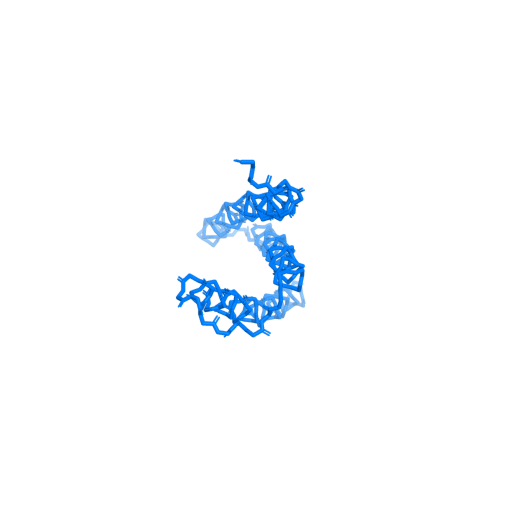 ? -9.928 7.441 34.222 1.00 45.53 123 PHE A CA 1
ATOM 998 C C . PHE A 1 123 ? -10.239 7.593 35.718 1.00 45.53 123 PHE A C 1
ATOM 1000 O O . PHE A 1 123 ? -11.187 6.978 36.211 1.00 45.53 123 PHE A O 1
ATOM 1007 N N . ILE A 1 124 ? -9.373 8.327 36.420 1.00 40.91 124 ILE A N 1
ATOM 1008 C CA . ILE A 1 124 ? -9.585 8.791 37.797 1.00 40.91 124 ILE A CA 1
ATOM 1009 C C . ILE A 1 124 ? -10.711 9.823 37.778 1.00 40.91 124 ILE A C 1
ATOM 1011 O O . ILE A 1 124 ? -10.707 10.660 36.844 1.00 40.91 124 ILE A O 1
#